Protein AF-A0A7V2IRN4-F1 (afdb_monomer_lite)

Secondary structure (DSSP, 8-state):
--HHHHTTTTTSTTHHHH-HHHHTTTTS-TTS-TT-EEES-EEESS-S----TTTGGGSEEES-EEES---EEETTTTEEEES-HHHHHHHSTTPPPP-GGG--

Foldseek 3Di:
DCVVCVVVLCLDPPNCVVPVPRSCCVVPPVVAPAPAEDALAEAEPDDPDDDPPPRVVRYHYYLYYYYPDFDAPDVPVPRRFGPDVVVSCVRRVPDDTDPPVPDD

Radius of gyration: 19.1 Å; chains: 1; bounding box: 39×28×48 Å

pLDDT: mean 89.85, std 5.04, range [72.75, 95.88]

Sequence (104 aa):
MYDKLKAVSHDRPLYSTRYPKLAAILDEAPAEPRGNAVRRNIAVRTPLLHTPDGQREQVDFADNWTTDTLDFVDEQHLNLRFKDPQQVRRHVPDFEPIPFDKIG

Structure (mmCIF, N/CA/C/O backbone):
data_AF-A0A7V2IRN4-F1
#
_entry.id   AF-A0A7V2IRN4-F1
#
loop_
_atom_site.group_PDB
_atom_site.id
_atom_site.type_symbol
_atom_site.label_atom_id
_atom_site.label_alt_id
_atom_site.label_comp_id
_atom_site.label_asym_id
_atom_site.label_entity_id
_atom_site.label_seq_id
_atom_site.pdbx_PDB_ins_code
_atom_site.Cartn_x
_atom_site.Cartn_y
_atom_site.Cartn_z
_atom_site.occupancy
_atom_site.B_iso_or_equiv
_atom_site.auth_seq_id
_atom_site.auth_comp_id
_atom_site.auth_asym_id
_atom_site.auth_atom_id
_atom_site.pdbx_PDB_model_num
ATOM 1 N N . MET A 1 1 ? 15.773 -15.212 -14.898 1.00 72.75 1 MET A N 1
ATOM 2 C CA . MET A 1 1 ? 14.594 -14.788 -14.098 1.00 72.75 1 MET A CA 1
ATOM 3 C C . MET A 1 1 ? 13.447 -14.297 -14.983 1.00 72.75 1 MET A C 1
ATOM 5 O O . MET A 1 1 ? 12.312 -14.652 -14.699 1.00 72.75 1 MET A O 1
ATOM 9 N N . TYR A 1 2 ? 13.707 -13.574 -16.082 1.00 85.31 2 TYR A N 1
ATOM 10 C CA . TYR A 1 2 ? 12.656 -12.943 -16.904 1.00 85.31 2 TYR A CA 1
ATOM 11 C C . TYR A 1 2 ? 12.397 -13.594 -18.276 1.00 85.31 2 TYR A C 1
ATOM 13 O O . TYR A 1 2 ? 11.706 -13.025 -19.113 1.00 85.31 2 TYR A O 1
ATOM 21 N N . ASP A 1 3 ? 12.909 -14.800 -18.538 1.00 86.00 3 ASP A N 1
ATOM 22 C CA . ASP A 1 3 ? 12.885 -15.392 -19.888 1.00 86.00 3 ASP A CA 1
ATOM 23 C C . ASP A 1 3 ? 11.479 -15.672 -20.434 1.00 86.00 3 ASP A C 1
ATOM 25 O O . ASP A 1 3 ? 11.267 -15.620 -21.643 1.00 86.00 3 ASP A O 1
ATOM 29 N N . LYS A 1 4 ? 10.487 -15.870 -19.556 1.00 89.88 4 LYS A N 1
ATOM 30 C CA . LYS A 1 4 ? 9.078 -16.004 -19.960 1.00 89.88 4 LYS A CA 1
ATOM 31 C C . LYS A 1 4 ? 8.526 -14.737 -20.629 1.00 89.88 4 LYS A C 1
ATOM 33 O O . LYS A 1 4 ? 7.647 -14.847 -21.475 1.00 89.88 4 LYS A O 1
ATOM 38 N N . LEU A 1 5 ? 9.055 -13.55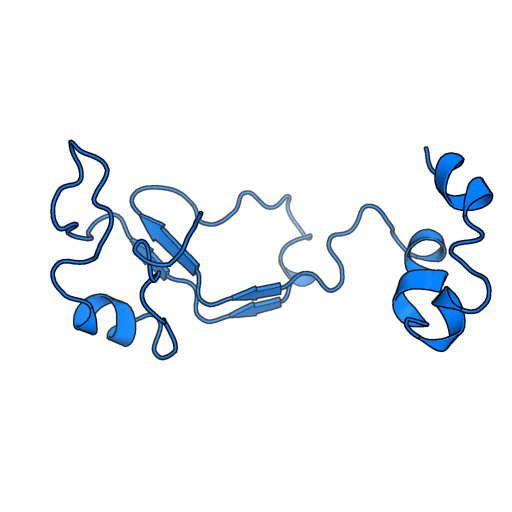4 -20.305 1.00 89.19 5 LEU A N 1
ATOM 39 C CA . LEU A 1 5 ? 8.605 -12.281 -20.885 1.00 89.19 5 LEU A CA 1
ATOM 40 C C . LEU A 1 5 ? 9.052 -12.103 -22.344 1.00 89.19 5 LEU A C 1
ATOM 42 O O . LEU A 1 5 ? 8.386 -11.418 -23.121 1.00 89.19 5 LEU A O 1
ATOM 46 N N . LYS A 1 6 ? 10.119 -12.799 -22.760 1.00 87.56 6 LYS A N 1
ATOM 47 C CA . LYS A 1 6 ? 10.547 -12.845 -24.167 1.00 87.56 6 LYS A CA 1
ATOM 48 C C . LYS A 1 6 ? 9.508 -13.540 -25.049 1.00 87.56 6 LYS A C 1
ATOM 50 O O . LYS A 1 6 ? 9.285 -13.107 -26.174 1.00 87.56 6 LYS A O 1
ATOM 55 N N . ALA A 1 7 ? 8.829 -14.568 -24.530 1.00 91.31 7 ALA A N 1
ATOM 56 C CA . ALA A 1 7 ? 7.813 -15.318 -25.275 1.00 91.31 7 ALA A CA 1
ATOM 57 C C . ALA A 1 7 ? 6.594 -14.463 -25.661 1.00 91.31 7 ALA A C 1
ATOM 59 O O . ALA A 1 7 ? 5.902 -14.785 -26.622 1.00 91.31 7 ALA A O 1
ATOM 60 N N . VAL A 1 8 ? 6.352 -13.365 -24.937 1.00 90.25 8 VAL A N 1
ATOM 61 C CA . VAL A 1 8 ? 5.242 -12.437 -25.193 1.00 90.25 8 VAL A CA 1
ATOM 62 C C . VAL A 1 8 ? 5.692 -11.114 -25.815 1.00 90.25 8 VAL A C 1
ATOM 64 O O . VAL A 1 8 ? 4.864 -10.232 -25.997 1.00 90.25 8 VAL A O 1
ATOM 67 N N . SER A 1 9 ? 6.978 -10.961 -26.167 1.00 91.69 9 SER A N 1
ATOM 68 C CA . SER A 1 9 ? 7.529 -9.720 -26.747 1.00 91.69 9 SER A CA 1
ATOM 69 C C . SER A 1 9 ? 7.131 -8.459 -25.958 1.00 91.69 9 SER A C 1
ATOM 71 O O . SER A 1 9 ? 6.646 -7.484 -26.532 1.00 91.69 9 SER A O 1
ATOM 73 N N . HIS A 1 10 ? 7.285 -8.510 -24.630 1.00 90.88 10 HIS A N 1
ATOM 74 C CA . HIS A 1 10 ? 6.809 -7.483 -23.688 1.00 90.88 10 HIS A CA 1
ATOM 75 C C . HIS A 1 10 ? 7.294 -6.042 -23.969 1.00 90.88 10 HIS A C 1
ATOM 77 O O . HIS A 1 10 ? 6.640 -5.086 -23.561 1.00 90.88 10 HIS A O 1
ATOM 83 N N . ASP A 1 11 ? 8.410 -5.890 -24.679 1.00 92.19 11 ASP A N 1
ATOM 84 C CA . ASP A 1 11 ? 9.087 -4.641 -25.040 1.00 92.19 11 ASP A CA 1
ATOM 85 C C . ASP A 1 11 ? 8.721 -4.129 -26.452 1.00 92.19 11 ASP A C 1
ATOM 87 O O . ASP A 1 11 ? 9.153 -3.054 -26.874 1.00 92.19 11 ASP A O 1
ATOM 91 N N . ARG A 1 12 ? 7.899 -4.871 -27.207 1.00 93.31 12 ARG A N 1
ATOM 92 C CA . ARG A 1 12 ? 7.486 -4.533 -28.580 1.00 93.31 12 ARG A CA 1
ATOM 93 C C . ARG A 1 12 ? 6.024 -4.066 -28.646 1.00 93.31 12 ARG A C 1
ATOM 95 O O . ARG A 1 12 ? 5.249 -4.296 -27.712 1.00 93.31 12 ARG A O 1
ATOM 102 N N . PRO A 1 13 ? 5.600 -3.413 -29.747 1.00 95.06 13 PRO A N 1
ATOM 103 C CA . PRO A 1 13 ? 4.187 -3.122 -29.978 1.00 95.06 13 PRO A CA 1
ATOM 104 C C . PRO A 1 13 ? 3.345 -4.408 -29.932 1.00 95.06 13 PRO A C 1
ATOM 106 O O . PRO A 1 13 ? 3.749 -5.431 -30.476 1.00 95.06 13 PRO A O 1
ATOM 109 N N . LEU A 1 14 ? 2.167 -4.425 -29.303 1.00 89.75 14 LEU A N 1
ATOM 110 C CA . LEU A 1 14 ? 1.350 -3.296 -28.822 1.00 89.75 14 LEU A CA 1
ATOM 111 C C . LEU A 1 14 ? 1.747 -2.728 -27.446 1.00 89.75 14 LEU A C 1
ATOM 113 O O . LEU A 1 14 ? 1.324 -1.621 -27.100 1.00 89.75 14 LEU A O 1
ATOM 117 N N . TYR A 1 15 ? 2.534 -3.463 -26.660 1.00 91.69 15 TYR A N 1
ATOM 118 C CA . TYR A 1 15 ? 2.831 -3.115 -25.269 1.00 91.69 15 TYR A CA 1
ATOM 119 C C . TYR A 1 15 ? 3.633 -1.824 -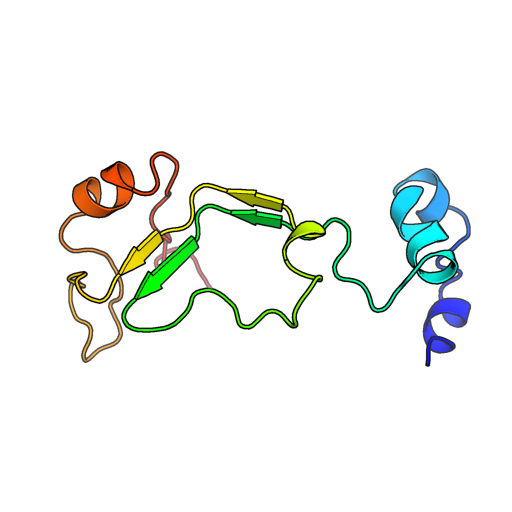25.155 1.00 91.69 15 TYR A C 1
ATOM 121 O O . TYR A 1 15 ? 3.219 -0.932 -24.422 1.00 91.69 15 TYR A O 1
ATOM 129 N N . SER A 1 16 ? 4.704 -1.665 -25.935 1.00 93.69 16 SER A N 1
ATOM 130 C CA . SER A 1 16 ? 5.518 -0.442 -25.898 1.00 93.69 16 SER A CA 1
ATOM 131 C C . SER A 1 16 ? 4.783 0.802 -26.397 1.00 93.69 16 SER A C 1
ATOM 133 O O . SER A 1 16 ? 5.094 1.911 -25.973 1.00 93.69 16 SER A O 1
ATOM 135 N N . THR A 1 17 ? 3.761 0.636 -27.241 1.00 94.25 17 THR A N 1
ATOM 136 C CA . THR A 1 17 ? 2.913 1.747 -27.692 1.00 94.25 17 THR A CA 1
ATOM 137 C C . THR A 1 17 ? 1.900 2.157 -26.624 1.00 94.25 17 THR A C 1
ATOM 139 O O . THR A 1 17 ? 1.719 3.345 -26.373 1.00 94.25 17 THR A O 1
ATOM 142 N N . ARG A 1 18 ? 1.226 1.191 -25.984 1.00 94.75 18 ARG A N 1
ATOM 143 C CA . ARG A 1 18 ? 0.163 1.471 -25.001 1.00 94.75 18 ARG A CA 1
ATOM 144 C C . ARG A 1 18 ? 0.700 1.739 -23.593 1.00 94.75 18 ARG A C 1
ATOM 146 O O . ARG A 1 18 ? 0.090 2.492 -22.840 1.00 94.75 18 ARG A O 1
ATOM 153 N N . TYR A 1 19 ? 1.833 1.134 -23.250 1.00 92.31 19 TYR A N 1
ATOM 154 C CA . TYR A 1 19 ? 2.460 1.163 -21.930 1.00 92.31 19 TYR A CA 1
ATOM 155 C C . TYR A 1 19 ? 3.984 1.356 -22.043 1.00 92.31 19 TYR A C 1
ATOM 157 O O . TYR A 1 19 ? 4.752 0.495 -21.609 1.00 92.31 19 TYR A O 1
ATOM 165 N N . PRO A 1 20 ? 4.458 2.491 -22.589 1.00 90.38 20 PRO A N 1
ATOM 166 C CA . PRO A 1 20 ? 5.883 2.712 -22.852 1.00 90.38 20 PRO A CA 1
ATOM 167 C C . PRO A 1 20 ? 6.763 2.573 -21.601 1.00 90.38 20 PRO A C 1
ATOM 169 O O . PRO A 1 20 ? 7.858 2.031 -21.684 1.00 90.38 20 PRO A O 1
ATOM 172 N N . LYS A 1 21 ? 6.262 2.981 -20.425 1.00 87.81 21 LYS A N 1
ATOM 173 C CA . LYS A 1 21 ? 6.980 2.815 -19.149 1.00 87.81 21 LYS A CA 1
ATOM 174 C C . LYS A 1 21 ? 7.132 1.348 -18.730 1.00 87.81 21 LYS A C 1
ATOM 176 O O . LYS A 1 21 ? 8.158 0.981 -18.180 1.00 87.81 21 LYS A O 1
ATOM 181 N N . LEU A 1 22 ? 6.127 0.506 -18.989 1.00 87.25 22 LEU A N 1
ATOM 182 C CA . LEU A 1 22 ? 6.189 -0.915 -18.623 1.00 87.25 22 LEU A CA 1
ATOM 183 C C . LEU A 1 22 ? 7.094 -1.711 -19.563 1.00 87.25 22 LEU A C 1
ATOM 185 O O . LEU A 1 22 ? 7.705 -2.678 -19.128 1.00 87.25 22 LEU A O 1
ATOM 189 N N . ALA A 1 23 ? 7.208 -1.302 -20.827 1.00 90.31 23 ALA A N 1
ATOM 190 C CA . ALA A 1 23 ? 8.112 -1.944 -21.779 1.00 90.31 23 ALA A CA 1
ATOM 191 C C . ALA A 1 23 ? 9.589 -1.838 -21.358 1.00 90.31 23 ALA A C 1
ATOM 193 O O . ALA A 1 23 ? 10.351 -2.756 -21.628 1.00 90.31 23 ALA A O 1
ATOM 194 N N . ALA A 1 24 ? 9.967 -0.758 -20.663 1.00 88.31 24 ALA A N 1
ATOM 195 C CA . ALA A 1 24 ? 11.331 -0.513 -20.186 1.00 88.31 24 ALA A CA 1
ATOM 196 C C . ALA A 1 24 ? 11.569 -0.938 -18.722 1.00 88.31 24 ALA A C 1
ATOM 198 O O . ALA A 1 24 ? 12.672 -0.785 -18.206 1.00 88.31 24 ALA A O 1
ATOM 199 N N . ILE A 1 25 ? 10.558 -1.480 -18.029 1.00 87.25 25 ILE A N 1
ATOM 200 C CA . ILE A 1 25 ? 10.619 -1.714 -16.573 1.00 87.25 25 ILE A CA 1
ATOM 201 C C . ILE A 1 25 ? 11.744 -2.676 -16.154 1.00 87.25 25 ILE A C 1
ATOM 203 O O . ILE A 1 25 ? 12.232 -2.608 -15.028 1.00 87.25 25 ILE A O 1
ATOM 207 N N . LEU A 1 26 ? 12.162 -3.575 -17.052 1.00 88.44 26 LEU A N 1
ATOM 208 C CA . LEU A 1 26 ? 13.239 -4.534 -16.793 1.00 88.44 26 LEU A CA 1
ATOM 209 C C . LEU A 1 26 ? 14.641 -3.974 -17.046 1.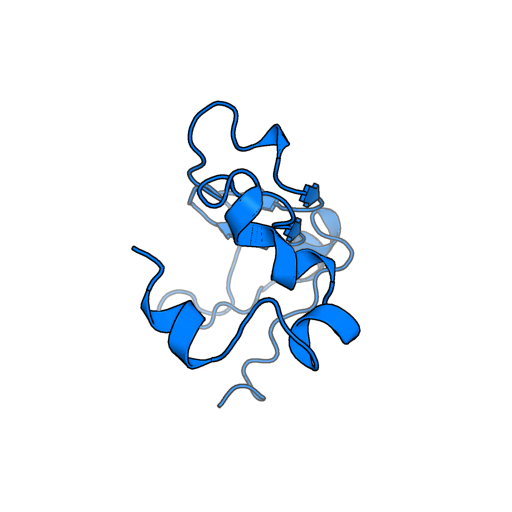00 88.44 26 LEU A C 1
ATOM 211 O O . LEU A 1 26 ? 15.598 -4.542 -16.522 1.00 88.44 26 LEU A O 1
ATOM 215 N N . ASP A 1 27 ? 14.754 -2.900 -17.828 1.00 86.69 27 ASP A N 1
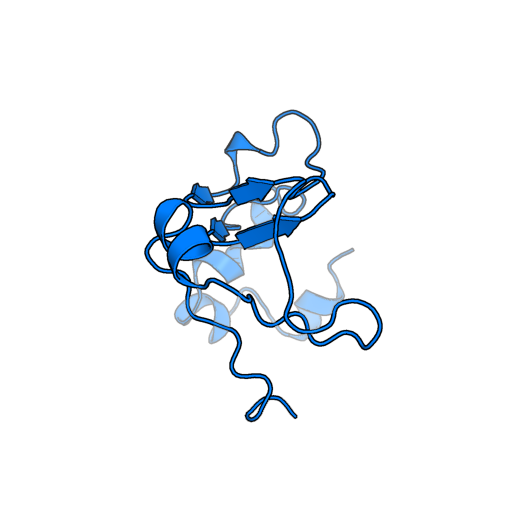ATOM 216 C CA . ASP A 1 27 ? 16.032 -2.267 -18.173 1.00 86.69 27 ASP A CA 1
ATOM 217 C C . ASP A 1 27 ? 16.516 -1.308 -17.071 1.00 86.69 27 ASP A C 1
ATOM 219 O O . ASP A 1 27 ? 17.678 -0.906 -17.050 1.00 86.69 27 ASP A O 1
ATOM 223 N N . GLU A 1 28 ? 15.623 -0.938 -16.149 1.00 81.19 28 GLU A N 1
ATOM 224 C CA . GLU A 1 28 ? 15.920 -0.094 -14.995 1.00 81.19 28 GLU A CA 1
ATOM 225 C C . GLU A 1 28 ? 16.382 -0.934 -13.781 1.00 81.19 28 GLU A C 1
ATOM 227 O O . GLU A 1 28 ? 17.240 -1.809 -13.885 1.00 81.19 28 GLU A O 1
ATOM 232 N N . ALA A 1 29 ? 15.821 -0.668 -12.598 1.00 84.38 29 ALA A N 1
ATOM 233 C CA . ALA A 1 29 ? 16.025 -1.442 -11.384 1.00 84.38 29 ALA A CA 1
ATOM 234 C C . ALA A 1 29 ? 14.763 -2.281 -11.095 1.00 84.38 29 ALA A C 1
ATOM 236 O O . ALA A 1 29 ? 13.954 -1.898 -10.253 1.00 84.38 29 ALA A O 1
ATOM 237 N N . PRO A 1 30 ? 14.554 -3.430 -11.769 1.00 85.50 30 PRO A N 1
ATOM 238 C CA . PRO A 1 30 ? 13.292 -4.182 -11.704 1.00 85.50 30 PRO A CA 1
ATOM 239 C C . PRO A 1 30 ? 12.951 -4.752 -10.321 1.00 85.50 30 PRO A C 1
ATOM 241 O O . PRO A 1 30 ? 11.821 -5.172 -10.089 1.00 85.50 30 PRO A O 1
ATOM 244 N N . ALA A 1 31 ? 13.925 -4.815 -9.411 1.00 84.31 31 ALA A N 1
ATOM 245 C CA . ALA A 1 31 ? 13.718 -5.251 -8.032 1.00 84.31 31 ALA A CA 1
ATOM 246 C C . ALA A 1 31 ? 13.268 -4.112 -7.099 1.00 84.31 31 ALA A C 1
ATOM 248 O O . ALA A 1 31 ? 12.878 -4.370 -5.962 1.00 84.31 31 ALA A O 1
ATOM 249 N N . GLU A 1 32 ? 13.347 -2.861 -7.552 1.00 87.31 32 GLU A N 1
ATOM 250 C CA . GLU A 1 32 ? 12.943 -1.694 -6.780 1.00 87.31 32 GLU A CA 1
ATOM 251 C C . GLU A 1 32 ? 11.436 -1.429 -6.944 1.00 87.31 32 GLU A C 1
ATOM 253 O O . GLU A 1 32 ? 10.901 -1.575 -8.044 1.00 87.31 32 GLU A O 1
ATOM 258 N N . PRO A 1 33 ? 10.716 -1.001 -5.890 1.00 87.00 33 PRO A N 1
ATOM 259 C CA . PRO A 1 33 ? 9.262 -0.817 -5.926 1.00 87.00 33 PRO A CA 1
ATOM 260 C C . PRO A 1 33 ? 8.836 0.499 -6.605 1.00 87.00 33 PRO A C 1
ATOM 262 O O . PRO A 1 33 ? 7.886 1.158 -6.175 1.00 87.00 33 PRO A O 1
ATOM 265 N N . ARG A 1 34 ? 9.545 0.912 -7.658 1.00 85.06 34 ARG A N 1
ATOM 266 C CA . ARG A 1 34 ? 9.316 2.185 -8.344 1.00 85.06 34 ARG A CA 1
ATOM 267 C C . ARG A 1 34 ? 7.935 2.224 -8.983 1.00 85.06 34 ARG A C 1
ATOM 269 O O . ARG A 1 34 ? 7.513 1.292 -9.660 1.00 85.06 34 ARG A O 1
ATOM 276 N N . GLY A 1 35 ? 7.244 3.345 -8.798 1.00 84.94 35 GLY A N 1
ATOM 277 C CA . GLY A 1 35 ? 5.909 3.556 -9.358 1.00 84.94 35 GLY A CA 1
ATOM 278 C C . GLY A 1 35 ? 4.786 2.845 -8.599 1.00 84.94 35 GLY A C 1
ATOM 279 O O . GLY A 1 35 ? 3.625 3.001 -8.976 1.00 84.94 35 GLY A O 1
ATOM 280 N N . ASN A 1 36 ? 5.096 2.120 -7.519 1.00 90.44 36 ASN A N 1
ATOM 281 C CA . ASN A 1 36 ? 4.072 1.629 -6.609 1.00 90.44 36 ASN A CA 1
ATOM 282 C C . ASN A 1 36 ? 3.453 2.798 -5.840 1.00 90.44 36 ASN A C 1
ATOM 284 O O . ASN A 1 36 ? 4.142 3.738 -5.441 1.00 90.44 36 ASN A O 1
ATOM 288 N N . ALA A 1 37 ? 2.151 2.698 -5.584 1.00 92.94 37 ALA A N 1
ATOM 289 C CA . ALA A 1 37 ? 1.427 3.621 -4.729 1.00 92.94 37 ALA A CA 1
ATOM 290 C C . ALA A 1 37 ? 0.698 2.841 -3.641 1.00 92.94 37 ALA A C 1
ATOM 292 O O . ALA A 1 37 ? -0.008 1.871 -3.916 1.00 92.94 37 ALA A O 1
ATOM 293 N N . VAL A 1 38 ? 0.850 3.287 -2.401 1.00 93.50 38 VAL A N 1
ATOM 294 C CA . VAL A 1 38 ? 0.142 2.747 -1.244 1.00 93.50 38 VAL A CA 1
ATOM 295 C C . VAL A 1 38 ? -0.602 3.916 -0.635 1.00 93.50 38 VAL A C 1
ATOM 297 O O . VAL A 1 38 ? -0.025 4.743 0.072 1.00 93.50 38 VAL A O 1
ATOM 300 N N . ARG A 1 39 ? -1.879 4.036 -0.993 1.00 93.50 39 ARG A N 1
ATOM 301 C CA . ARG A 1 39 ? -2.696 5.198 -0.654 1.00 93.50 39 ARG A CA 1
ATOM 302 C C . ARG A 1 39 ? -4.046 4.801 -0.085 1.00 93.50 39 ARG A C 1
ATOM 304 O O . ARG A 1 39 ? -4.633 3.837 -0.569 1.00 93.50 39 ARG A O 1
ATOM 311 N N . ARG A 1 40 ? -4.553 5.578 0.878 1.00 94.56 40 ARG A N 1
ATOM 312 C CA . ARG A 1 40 ? -5.902 5.409 1.458 1.00 94.56 40 ARG A CA 1
ATOM 313 C C . ARG A 1 40 ? -6.156 4.034 2.085 1.00 94.56 40 ARG A C 1
ATOM 315 O O . ARG A 1 40 ? -7.279 3.540 2.079 1.00 94.56 40 ARG A O 1
ATOM 322 N N . ASN A 1 41 ? -5.113 3.413 2.632 1.00 93.75 41 ASN A N 1
ATOM 323 C CA . ASN A 1 41 ? -5.222 2.148 3.353 1.00 93.75 41 ASN A CA 1
ATOM 324 C C . ASN A 1 41 ? -5.456 2.383 4.845 1.00 93.75 41 ASN A C 1
ATOM 326 O O . ASN A 1 41 ? -5.007 3.383 5.408 1.00 93.75 41 ASN A O 1
ATOM 330 N N . ILE A 1 42 ? -6.100 1.414 5.492 1.00 94.50 42 ILE A N 1
ATOM 331 C CA . ILE A 1 42 ? -6.296 1.385 6.941 1.00 94.50 42 ILE A CA 1
ATOM 332 C C . ILE A 1 42 ? -5.694 0.082 7.459 1.00 94.50 42 ILE A C 1
ATOM 334 O O . ILE A 1 42 ? -6.113 -0.998 7.046 1.00 94.50 42 ILE A O 1
ATOM 338 N N . ALA A 1 43 ? -4.715 0.184 8.352 1.00 95.06 43 ALA A N 1
ATOM 339 C CA . ALA A 1 43 ? -4.100 -0.949 9.029 1.00 95.06 43 ALA A CA 1
ATOM 340 C C . ALA A 1 43 ? -4.523 -0.942 10.501 1.00 95.06 43 ALA A C 1
ATOM 342 O O . ALA A 1 43 ? -4.291 0.039 11.208 1.00 95.06 43 ALA A O 1
ATOM 343 N N . VAL A 1 44 ? -5.172 -2.018 10.951 1.00 95.00 44 VAL A N 1
ATOM 344 C CA . VAL A 1 44 ? -5.692 -2.129 12.319 1.00 95.00 44 VAL A CA 1
ATOM 345 C C . VAL A 1 44 ? -4.902 -3.182 13.083 1.00 95.00 44 VAL A C 1
ATOM 347 O O . VAL A 1 44 ? -4.855 -4.330 12.645 1.00 95.00 44 VAL A O 1
ATOM 350 N N . ARG A 1 45 ? -4.293 -2.801 14.213 1.00 95.06 45 ARG A N 1
ATOM 351 C CA . ARG A 1 45 ? -3.478 -3.682 15.075 1.00 95.06 45 ARG A CA 1
ATOM 352 C C . ARG A 1 45 ? -2.333 -4.385 14.333 1.00 95.06 45 ARG A C 1
ATOM 354 O O . ARG A 1 45 ? -1.955 -5.509 14.655 1.00 95.06 45 ARG A O 1
ATOM 361 N N . THR A 1 46 ? -1.804 -3.738 13.298 1.00 94.19 46 THR A N 1
ATOM 362 C CA . THR A 1 46 ? -0.735 -4.269 12.447 1.00 94.19 46 THR A CA 1
ATOM 363 C C . THR A 1 46 ? -0.007 -3.123 11.746 1.00 94.19 46 THR A C 1
ATOM 365 O O . THR A 1 46 ? -0.639 -2.104 11.448 1.00 94.19 46 THR A O 1
ATOM 368 N N . PRO A 1 47 ? 1.301 -3.238 11.457 1.00 91.88 47 PRO A N 1
ATOM 369 C CA . PRO A 1 47 ? 1.968 -2.286 10.578 1.00 91.88 47 PRO A CA 1
ATOM 370 C C . PRO A 1 47 ? 1.348 -2.301 9.175 1.00 91.88 47 PRO A C 1
ATOM 372 O O . PRO A 1 47 ? 1.000 -3.350 8.640 1.00 91.88 47 PRO A O 1
ATOM 375 N N . LEU A 1 48 ? 1.263 -1.125 8.548 1.00 91.12 48 LEU A N 1
ATOM 376 C CA . LEU A 1 48 ? 0.721 -0.988 7.194 1.00 91.12 48 LEU A CA 1
ATOM 377 C C . LEU A 1 48 ? 1.529 -1.758 6.141 1.00 91.12 48 LEU A C 1
ATOM 379 O O . LEU A 1 48 ? 0.957 -2.416 5.278 1.00 91.12 48 LEU A O 1
ATOM 383 N N . LEU A 1 49 ? 2.854 -1.620 6.168 1.00 88.56 49 LEU A N 1
ATOM 384 C CA . LEU A 1 49 ? 3.744 -2.301 5.235 1.00 88.56 49 LEU A CA 1
ATOM 385 C C . LEU A 1 49 ? 5.119 -2.492 5.871 1.00 88.56 49 LEU A C 1
ATOM 387 O O . LEU A 1 49 ? 5.695 -1.545 6.407 1.00 88.56 49 LEU A O 1
ATOM 391 N N . HIS A 1 50 ? 5.680 -3.690 5.732 1.00 83.56 50 HIS A N 1
ATOM 392 C CA . HIS A 1 50 ? 7.102 -3.921 5.961 1.00 83.56 50 HIS A CA 1
ATOM 393 C C . HIS A 1 50 ? 7.867 -3.568 4.688 1.00 83.56 50 HIS A C 1
ATOM 395 O O . HIS A 1 50 ? 7.756 -4.265 3.683 1.00 83.56 50 HIS A O 1
ATOM 401 N N . THR A 1 51 ? 8.622 -2.471 4.722 1.00 76.12 51 THR A N 1
ATOM 402 C CA . THR A 1 51 ? 9.447 -2.032 3.588 1.00 76.12 51 THR A CA 1
ATOM 403 C C . THR A 1 51 ? 10.909 -2.053 4.032 1.00 76.12 51 THR A C 1
ATOM 405 O O . THR A 1 51 ? 11.187 -1.470 5.079 1.00 76.12 51 THR A O 1
ATOM 408 N N . PRO A 1 52 ? 11.831 -2.709 3.302 1.00 77.69 52 PRO A N 1
ATOM 409 C CA . PRO A 1 52 ? 13.262 -2.610 3.584 1.00 77.69 52 PRO A CA 1
ATOM 410 C C . PRO A 1 52 ? 13.746 -1.153 3.569 1.00 77.69 52 PRO A C 1
ATOM 412 O O . PRO A 1 52 ? 13.187 -0.316 2.849 1.00 77.69 52 PRO A O 1
ATOM 415 N N . ASP A 1 53 ? 14.796 -0.860 4.338 1.00 74.12 53 ASP A N 1
ATOM 416 C CA . ASP A 1 53 ? 15.366 0.487 4.441 1.00 74.12 53 ASP A CA 1
ATOM 417 C C . ASP A 1 53 ? 15.703 1.065 3.053 1.00 74.12 53 ASP A C 1
ATOM 419 O O . ASP A 1 53 ? 16.214 0.374 2.171 1.00 74.12 53 ASP A O 1
ATOM 423 N N . GLY A 1 54 ? 15.370 2.342 2.836 1.00 76.88 54 GLY A N 1
ATOM 424 C CA . GLY A 1 54 ? 15.632 3.066 1.582 1.00 76.88 54 GLY A CA 1
ATOM 425 C C . GLY A 1 54 ? 14.645 2.809 0.431 1.00 76.88 54 GLY A C 1
ATOM 426 O O . GLY A 1 54 ? 14.642 3.551 -0.549 1.00 76.88 54 GLY A O 1
ATOM 427 N N . GLN A 1 55 ? 13.757 1.815 0.531 1.00 82.25 55 GLN A N 1
ATOM 428 C CA . GLN A 1 55 ? 12.741 1.566 -0.506 1.00 82.25 55 GLN A CA 1
ATOM 429 C C . GLN A 1 55 ? 11.465 2.393 -0.314 1.00 82.25 55 GLN A C 1
ATOM 431 O O . GLN A 1 55 ? 10.727 2.634 -1.267 1.00 82.25 55 GLN A O 1
ATOM 436 N N . ARG A 1 56 ? 11.211 2.863 0.912 1.00 82.94 56 ARG A N 1
ATOM 437 C CA . ARG A 1 56 ? 10.030 3.666 1.252 1.00 82.94 56 ARG A CA 1
ATOM 438 C C . ARG A 1 56 ? 9.922 4.949 0.425 1.00 82.94 56 ARG A C 1
ATOM 440 O O . ARG A 1 56 ? 8.821 5.318 0.040 1.00 82.94 56 ARG A O 1
ATOM 447 N N . GLU A 1 57 ? 11.049 5.598 0.148 1.00 85.06 57 GLU A N 1
ATOM 448 C CA . GLU A 1 57 ? 11.121 6.860 -0.605 1.00 85.06 57 GLU A CA 1
ATOM 449 C C . GLU A 1 57 ? 10.756 6.699 -2.087 1.00 85.06 57 GLU A C 1
ATOM 451 O O . GLU A 1 57 ? 10.436 7.670 -2.765 1.00 85.06 57 GLU A O 1
ATOM 456 N N . GLN A 1 58 ? 10.774 5.464 -2.589 1.00 86.69 58 GLN A N 1
ATOM 457 C CA . GLN A 1 58 ? 10.497 5.139 -3.989 1.00 86.69 58 GLN A CA 1
ATOM 458 C C . GLN A 1 58 ? 9.021 4.812 -4.239 1.00 86.69 58 GLN A C 1
ATOM 460 O O . GLN A 1 58 ? 8.608 4.617 -5.385 1.00 86.69 58 GLN A O 1
ATOM 465 N N . VAL A 1 59 ? 8.238 4.731 -3.162 1.00 90.12 59 VAL A N 1
ATOM 466 C CA . VAL A 1 59 ? 6.823 4.386 -3.184 1.00 90.12 59 VAL A CA 1
ATOM 467 C C . VAL A 1 59 ? 6.011 5.612 -2.813 1.00 90.12 59 VAL A C 1
ATOM 469 O O . VAL A 1 59 ? 6.288 6.326 -1.851 1.00 90.12 59 VAL A O 1
ATOM 472 N N . ASP A 1 60 ? 4.952 5.822 -3.569 1.00 93.06 60 ASP A N 1
ATOM 473 C CA . ASP A 1 60 ? 4.025 6.912 -3.363 1.00 93.06 60 ASP A CA 1
ATOM 474 C C . ASP A 1 60 ? 3.068 6.593 -2.203 1.00 93.06 60 ASP A C 1
ATOM 476 O O . ASP A 1 60 ? 2.077 5.871 -2.353 1.00 93.06 60 ASP A O 1
ATOM 480 N N . PHE A 1 61 ? 3.403 7.106 -1.019 1.00 91.75 61 PHE A N 1
ATOM 481 C CA . PHE A 1 61 ? 2.652 6.896 0.213 1.00 91.75 61 PHE A CA 1
ATOM 482 C C . PHE A 1 61 ? 1.857 8.134 0.618 1.00 91.75 61 PHE A C 1
ATOM 484 O O . PHE A 1 61 ? 2.436 9.134 1.035 1.00 91.75 61 PHE A O 1
ATOM 491 N N . ALA A 1 62 ? 0.528 8.033 0.585 1.00 93.25 62 ALA A N 1
ATOM 492 C CA . ALA A 1 62 ? -0.364 9.129 0.969 1.00 93.25 62 ALA A CA 1
ATOM 493 C C . ALA A 1 62 ? -1.636 8.631 1.671 1.00 93.25 62 ALA A C 1
ATOM 495 O O . ALA A 1 62 ? -2.154 7.566 1.347 1.00 93.25 62 ALA A O 1
ATOM 496 N N . ASP A 1 63 ? -2.147 9.407 2.625 1.00 94.44 63 ASP A N 1
ATOM 497 C CA . ASP A 1 63 ? -3.471 9.211 3.237 1.00 94.44 63 ASP A CA 1
ATOM 498 C C . ASP A 1 63 ? -3.722 7.816 3.832 1.00 94.44 63 ASP A C 1
ATOM 500 O O . ASP A 1 63 ? -4.838 7.316 3.799 1.00 94.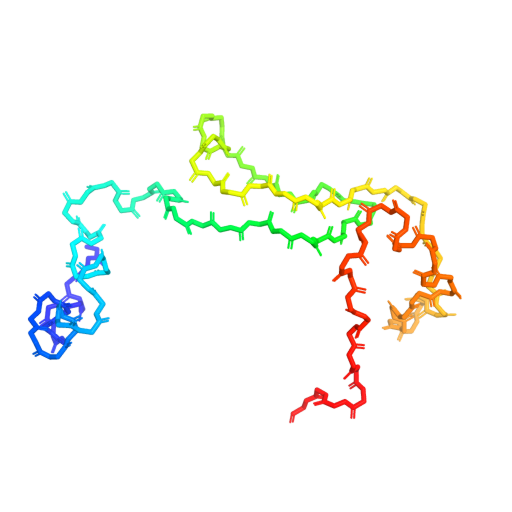44 63 ASP A O 1
ATOM 504 N N . ASN A 1 64 ? -2.695 7.138 4.349 1.00 94.38 64 ASN A N 1
ATOM 505 C CA . ASN A 1 64 ? -2.888 5.860 5.036 1.00 94.38 64 ASN A CA 1
ATOM 506 C C . ASN A 1 64 ? -2.992 6.076 6.543 1.00 94.38 64 ASN A C 1
ATOM 508 O O . ASN A 1 64 ? -2.288 6.916 7.102 1.00 94.38 64 ASN A O 1
ATOM 512 N N . TRP A 1 65 ? -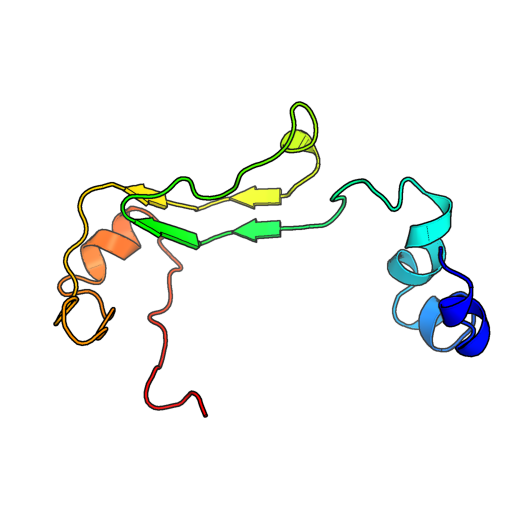3.796 5.254 7.208 1.00 95.50 65 TRP A N 1
ATOM 513 C CA . TRP A 1 65 ? -3.981 5.307 8.650 1.00 95.50 65 TRP A CA 1
ATOM 514 C C . TRP A 1 65 ? -3.626 3.965 9.292 1.00 95.50 65 TRP A C 1
ATOM 516 O O . TRP A 1 65 ? -4.098 2.917 8.867 1.00 95.50 65 TRP A O 1
ATOM 526 N N . THR A 1 66 ? -2.766 3.984 10.308 1.00 95.88 66 THR A N 1
ATOM 527 C CA . THR A 1 66 ? -2.488 2.822 11.164 1.00 95.88 66 THR A CA 1
ATOM 528 C C . THR A 1 66 ? -3.015 3.118 12.560 1.00 95.88 66 THR A C 1
ATOM 530 O O . THR A 1 66 ? -2.754 4.196 13.092 1.00 95.88 66 THR A O 1
ATOM 533 N N . THR A 1 67 ? -3.783 2.194 13.132 1.00 95.06 67 THR A N 1
ATOM 534 C CA . THR A 1 67 ? -4.418 2.363 14.444 1.00 95.06 67 THR A CA 1
ATOM 535 C C . THR A 1 67 ? -4.546 1.031 15.171 1.00 95.06 67 THR A C 1
ATOM 537 O O . THR A 1 67 ? -4.748 -0.004 14.546 1.00 95.06 67 THR A O 1
ATOM 540 N N . ASP A 1 68 ? -4.498 1.046 16.498 1.00 95.06 68 ASP A N 1
ATOM 541 C CA . ASP A 1 68 ? -4.841 -0.124 17.316 1.00 95.06 68 ASP A CA 1
ATOM 542 C C . ASP A 1 68 ? -6.327 -0.141 17.708 1.00 95.06 68 ASP A C 1
ATOM 544 O O . ASP A 1 68 ? -6.863 -1.167 18.137 1.00 95.06 68 ASP A O 1
ATOM 548 N N . THR A 1 69 ? -7.012 0.992 17.525 1.00 90.56 69 THR A N 1
ATOM 549 C CA . THR A 1 69 ? -8.370 1.245 18.006 1.00 90.56 69 THR A CA 1
ATOM 550 C C . THR A 1 69 ? -9.305 1.559 16.840 1.00 90.56 69 THR A C 1
ATOM 552 O O . THR A 1 69 ? -9.398 2.688 16.351 1.00 90.56 69 THR A O 1
ATOM 555 N N . LEU A 1 70 ? -10.008 0.530 16.369 1.00 93.19 70 LEU A N 1
ATOM 556 C CA . LEU A 1 70 ? -11.102 0.668 15.414 1.00 93.19 70 LEU A CA 1
ATOM 557 C C . LEU A 1 70 ? -12.159 -0.398 15.689 1.00 93.19 70 LEU A C 1
ATOM 559 O O . LEU A 1 70 ? -11.820 -1.570 15.866 1.00 93.19 70 LEU A O 1
ATOM 563 N N . ASP A 1 71 ? -13.423 0.021 15.706 1.00 93.31 71 ASP A N 1
ATOM 564 C CA . ASP A 1 71 ? -14.549 -0.860 15.987 1.00 93.31 71 ASP A CA 1
ATOM 565 C C . ASP A 1 71 ? -15.229 -1.344 14.703 1.00 93.31 71 ASP A C 1
ATOM 567 O O . ASP A 1 71 ? -15.733 -0.560 13.887 1.00 93.31 71 ASP A O 1
ATOM 571 N N . PHE A 1 72 ? -15.312 -2.665 14.572 1.00 94.06 72 PHE A N 1
ATOM 572 C CA . PHE A 1 72 ? -16.051 -3.341 13.511 1.00 94.06 72 PHE A CA 1
ATOM 573 C C . PHE A 1 72 ? -17.453 -3.739 13.971 1.00 94.06 72 PHE A C 1
ATOM 575 O O . PHE A 1 72 ? -17.711 -3.871 15.171 1.00 94.06 72 PHE A O 1
ATOM 582 N N . VAL A 1 73 ? -18.370 -3.920 13.016 1.00 94.56 73 VAL A N 1
ATOM 583 C CA . VAL A 1 73 ? -19.747 -4.365 13.280 1.00 94.56 73 VAL A CA 1
ATOM 584 C C . VAL A 1 73 ? -19.738 -5.704 14.016 1.00 94.56 73 VAL A C 1
ATOM 586 O O . VAL A 1 73 ? -20.369 -5.801 15.066 1.00 94.56 73 VAL A O 1
ATOM 589 N N . ASP A 1 74 ? -18.987 -6.685 13.508 1.00 95.38 74 ASP A N 1
ATOM 590 C CA . ASP A 1 74 ? -18.781 -7.979 14.164 1.00 95.38 74 ASP A CA 1
ATOM 591 C C . ASP A 1 74 ? -17.449 -8.599 13.717 1.00 95.38 74 ASP A C 1
ATOM 593 O O . ASP A 1 74 ? -17.363 -9.293 12.706 1.00 95.38 74 ASP A O 1
ATOM 597 N N . GLU A 1 75 ? -16.386 -8.323 14.469 1.00 93.06 75 GLU A N 1
ATOM 598 C CA . GLU A 1 75 ? -15.048 -8.836 14.166 1.00 93.06 75 GLU A CA 1
ATOM 599 C C . GLU A 1 75 ? -14.946 -10.361 14.324 1.00 93.06 75 GLU A C 1
ATOM 601 O O . GLU A 1 75 ? -14.232 -11.003 13.556 1.00 93.06 75 GLU A O 1
ATOM 606 N N . GLN A 1 76 ? -15.685 -10.954 15.271 1.00 95.12 76 GLN A N 1
ATOM 607 C CA . GLN A 1 76 ? -15.613 -12.392 15.560 1.00 95.12 76 GLN A CA 1
ATOM 608 C C . GLN A 1 76 ? -16.095 -13.235 14.377 1.00 95.12 76 GLN A C 1
ATOM 610 O O . GLN A 1 76 ? -15.552 -14.310 14.124 1.00 95.12 76 GLN A O 1
ATOM 615 N N . HIS A 1 77 ? -17.068 -12.721 13.624 1.00 95.38 77 HIS A N 1
ATOM 616 C CA . HIS A 1 77 ? -17.590 -13.351 12.412 1.00 95.38 77 HIS A CA 1
ATOM 617 C C . HIS A 1 77 ? -17.103 -12.670 11.120 1.00 95.38 77 HIS A C 1
ATOM 619 O O . HIS A 1 77 ? -17.710 -12.848 10.066 1.00 95.38 77 HIS A O 1
ATOM 625 N N . LEU A 1 78 ? -16.007 -11.899 11.181 1.00 89.69 78 LEU A N 1
ATOM 626 C CA . LEU A 1 78 ? -15.374 -11.217 10.038 1.00 89.69 78 LEU A CA 1
ATOM 627 C C . LEU A 1 78 ? -16.265 -10.197 9.305 1.00 89.69 78 LEU A C 1
ATOM 629 O O . LEU A 1 78 ? -15.995 -9.829 8.159 1.00 89.69 78 LEU A O 1
ATOM 633 N N . ASN A 1 79 ? -17.286 -9.656 9.966 1.00 92.19 79 ASN A N 1
ATOM 634 C CA . ASN A 1 79 ? -17.977 -8.462 9.496 1.00 92.19 79 ASN A CA 1
ATOM 635 C C . ASN A 1 79 ? -17.139 -7.221 9.829 1.00 92.19 79 ASN A C 1
ATOM 637 O O . ASN A 1 79 ? -17.390 -6.490 10.792 1.00 92.19 79 ASN A O 1
ATOM 641 N N . LEU A 1 80 ? -16.137 -6.986 8.985 1.00 91.25 80 LEU A N 1
ATOM 642 C CA . LEU A 1 80 ? -15.166 -5.898 9.108 1.00 91.25 80 LEU A CA 1
ATOM 643 C C . LEU A 1 80 ? -15.692 -4.552 8.584 1.00 91.25 80 LEU A C 1
ATOM 645 O O . LEU A 1 80 ? -14.919 -3.649 8.261 1.00 91.25 80 LEU A O 1
ATOM 649 N N . ARG A 1 81 ? -17.016 -4.381 8.492 1.00 91.38 81 ARG A N 1
ATOM 650 C CA . ARG A 1 81 ? -17.608 -3.059 8.265 1.00 91.38 81 ARG A CA 1
ATOM 651 C C . ARG A 1 81 ? -17.377 -2.196 9.503 1.00 91.38 81 ARG A C 1
ATOM 653 O O . ARG A 1 81 ? -17.488 -2.682 10.625 1.00 91.38 81 ARG A O 1
ATOM 660 N N . PHE A 1 82 ? -17.088 -0.914 9.315 1.00 91.81 82 PHE A N 1
ATOM 661 C CA . PHE A 1 82 ? -16.874 0.009 10.433 1.00 91.81 82 PHE A CA 1
ATOM 662 C C . PHE A 1 82 ? -18.188 0.355 11.134 1.00 91.81 82 PHE A C 1
ATOM 664 O O . PHE A 1 82 ? -19.185 0.628 10.460 1.00 91.81 82 PHE A O 1
ATOM 671 N N . LYS A 1 83 ? -18.175 0.412 12.472 1.00 93.06 83 LYS A N 1
ATOM 672 C CA . LYS A 1 83 ? -19.311 0.943 13.247 1.00 93.06 83 LYS A CA 1
ATOM 673 C C . LYS A 1 83 ? -19.489 2.448 13.050 1.00 93.06 83 LYS A C 1
ATOM 675 O O . LYS A 1 83 ? -20.619 2.899 12.889 1.00 93.06 83 LYS A O 1
ATOM 680 N N . ASP A 1 84 ? -18.389 3.205 13.012 1.00 91.69 84 ASP A N 1
ATOM 681 C CA . ASP A 1 84 ? -18.382 4.640 12.700 1.00 91.69 84 ASP A CA 1
ATOM 682 C C . ASP A 1 84 ? -17.514 4.939 11.459 1.00 91.69 84 ASP A C 1
ATOM 684 O O . ASP A 1 84 ? -16.306 5.169 11.568 1.00 91.69 84 ASP A O 1
ATOM 688 N N . PRO A 1 85 ? -18.108 4.991 10.252 1.00 90.12 85 PRO A N 1
ATOM 689 C CA . PRO A 1 85 ? -17.396 5.412 9.048 1.00 90.12 85 PRO A CA 1
ATOM 690 C C . PRO A 1 85 ? -16.866 6.855 9.104 1.00 90.12 85 PRO A C 1
ATOM 692 O O . PRO A 1 85 ? -15.952 7.191 8.349 1.00 90.12 85 PRO A O 1
ATOM 695 N N . GLN A 1 86 ? -17.410 7.730 9.963 1.00 91.38 86 GLN A N 1
ATOM 696 C CA . GLN A 1 86 ? -16.898 9.096 10.097 1.00 91.38 86 GLN A CA 1
ATOM 697 C C . GLN A 1 86 ? -15.542 9.121 10.797 1.00 91.38 86 GLN A C 1
ATOM 699 O O . GLN A 1 86 ? -14.693 9.917 10.406 1.00 91.38 86 GLN A O 1
ATOM 704 N N . GLN A 1 87 ? -15.306 8.247 11.784 1.00 92.19 87 GLN A N 1
ATOM 705 C CA . GLN A 1 87 ? -13.987 8.091 12.405 1.00 92.19 87 GLN A CA 1
ATOM 706 C C . GLN A 1 87 ? -12.921 7.808 11.347 1.00 92.19 87 GLN A C 1
ATOM 708 O O . GLN A 1 87 ? -11.898 8.486 11.311 1.00 92.19 87 GLN A O 1
ATOM 713 N N . VAL A 1 88 ? -13.203 6.874 10.438 1.00 93.50 88 VAL A N 1
ATOM 714 C CA . VAL A 1 88 ? -12.305 6.541 9.330 1.00 93.50 88 VAL A CA 1
ATOM 715 C C . VAL A 1 88 ? -12.070 7.747 8.423 1.00 93.50 88 VAL A C 1
ATOM 717 O O . VAL A 1 88 ? -10.923 8.092 8.151 1.00 93.50 88 VAL A O 1
ATOM 720 N N . ARG A 1 89 ? -13.136 8.444 8.013 1.00 94.06 89 ARG A N 1
ATOM 721 C CA . ARG A 1 89 ? -13.034 9.610 7.117 1.00 94.06 89 ARG A CA 1
ATOM 722 C C . ARG A 1 89 ? -12.317 10.817 7.726 1.00 94.06 89 ARG A C 1
ATOM 724 O O . ARG A 1 89 ? -11.840 11.665 6.986 1.00 94.06 89 ARG A O 1
ATOM 731 N N . ARG A 1 90 ? -12.189 10.911 9.054 1.00 94.31 90 ARG A N 1
ATOM 732 C CA . ARG A 1 90 ? -11.347 11.944 9.692 1.00 94.31 90 ARG A CA 1
ATOM 733 C C . ARG A 1 90 ? -9.855 11.722 9.423 1.00 94.31 90 ARG A C 1
ATOM 735 O O . ARG A 1 90 ? -9.109 12.693 9.381 1.00 94.31 90 ARG A O 1
ATOM 742 N N . HIS A 1 91 ? -9.433 10.469 9.248 1.00 94.19 91 HIS A N 1
ATOM 743 C CA . HIS A 1 91 ? -8.035 10.103 9.000 1.00 94.19 91 HIS A CA 1
ATOM 744 C C . HIS A 1 91 ? -7.743 9.819 7.525 1.00 94.19 91 HIS A C 1
ATOM 746 O O . HIS A 1 91 ? -6.653 10.115 7.048 1.00 94.19 91 HIS A O 1
ATOM 752 N N . VAL A 1 92 ? -8.720 9.267 6.806 1.00 95.69 92 VAL A N 1
ATOM 753 C CA . VAL A 1 92 ? -8.642 8.958 5.376 1.00 95.69 92 VAL A CA 1
ATOM 754 C C . VAL A 1 92 ? -9.889 9.543 4.693 1.00 95.69 92 VAL A C 1
ATOM 756 O O . VAL A 1 92 ? -10.886 8.834 4.541 1.00 95.69 92 VAL A O 1
ATOM 759 N N . PRO A 1 93 ? -9.883 10.840 4.322 1.00 93.62 93 PRO A N 1
ATOM 760 C CA . PRO A 1 93 ? -11.078 11.566 3.862 1.00 93.62 93 PRO A CA 1
ATOM 761 C C . PRO A 1 93 ? -11.804 10.912 2.690 1.00 93.62 93 PRO A C 1
ATOM 763 O O . PRO A 1 93 ? -13.027 10.769 2.716 1.00 93.62 93 PRO A O 1
ATOM 766 N N . ASP A 1 94 ? -11.033 10.433 1.719 1.00 91.44 94 ASP A N 1
ATOM 767 C CA . ASP A 1 94 ? -11.542 9.809 0.499 1.00 91.44 94 ASP A CA 1
ATOM 768 C C . ASP A 1 94 ? -11.740 8.291 0.651 1.00 91.44 94 ASP A C 1
ATOM 770 O O . ASP A 1 94 ? -11.758 7.557 -0.338 1.00 91.44 94 ASP A O 1
ATOM 774 N N . PHE A 1 95 ? -11.836 7.776 1.883 1.00 91.25 95 PHE A N 1
ATOM 775 C CA . PHE A 1 95 ? -12.094 6.356 2.086 1.00 91.25 95 PHE A CA 1
ATOM 776 C C . PHE A 1 95 ? -13.537 5.998 1.718 1.00 91.25 95 PHE A C 1
ATOM 778 O O . PHE A 1 95 ? -14.513 6.462 2.329 1.00 91.25 95 PHE A O 1
ATOM 785 N N . GLU A 1 96 ? -13.660 5.091 0.756 1.00 87.44 96 GLU A N 1
ATOM 786 C CA . GLU A 1 96 ? -14.920 4.488 0.350 1.00 87.44 96 GLU A CA 1
ATOM 787 C C . GLU A 1 96 ? -15.094 3.123 1.033 1.00 87.44 96 GLU A C 1
ATOM 789 O O . GLU A 1 96 ? -14.251 2.240 0.866 1.00 87.44 96 GLU A O 1
ATOM 794 N N . PRO A 1 97 ? -16.174 2.914 1.816 1.00 86.12 97 PRO A N 1
ATOM 795 C CA . PRO A 1 97 ? -16.458 1.616 2.415 1.00 86.12 97 PRO A CA 1
ATOM 796 C C . PRO A 1 97 ? -16.515 0.499 1.373 1.00 86.12 97 PRO A C 1
ATOM 798 O O . PRO A 1 97 ? -17.189 0.629 0.351 1.00 86.12 97 PRO A O 1
ATOM 801 N N . ILE A 1 98 ? -15.856 -0.622 1.676 1.00 85.38 98 ILE A N 1
ATOM 802 C CA . ILE A 1 98 ? -15.840 -1.801 0.809 1.00 85.38 98 ILE A CA 1
ATOM 803 C C . ILE A 1 98 ? -17.282 -2.314 0.640 1.00 85.38 98 ILE A C 1
ATOM 805 O O . ILE A 1 98 ? -17.937 -2.642 1.639 1.00 85.38 98 ILE A O 1
ATOM 809 N N . PRO A 1 99 ? -17.806 -2.403 -0.596 1.00 88.19 99 PRO A N 1
ATOM 810 C CA . PRO A 1 99 ? -19.166 -2.859 -0.841 1.00 88.19 99 PRO A CA 1
ATOM 811 C C . PRO A 1 99 ? -19.210 -4.390 -0.836 1.00 88.19 99 PRO A C 1
ATOM 813 O O . PRO A 1 99 ? -19.348 -5.004 -1.889 1.00 88.19 99 PRO A O 1
ATOM 816 N N . PHE A 1 100 ? -19.085 -5.009 0.342 1.00 84.94 100 PHE A N 1
ATOM 817 C CA . PHE A 1 100 ? -19.037 -6.472 0.492 1.00 84.94 100 PHE A CA 1
ATOM 818 C C . PHE A 1 100 ? -20.190 -7.200 -0.216 1.00 84.94 100 PHE A C 1
ATOM 820 O O . PHE A 1 100 ? -19.970 -8.246 -0.810 1.00 84.94 100 PHE A O 1
ATOM 827 N N . ASP A 1 101 ? -21.378 -6.593 -0.260 1.00 87.69 101 ASP A N 1
ATOM 828 C CA . ASP A 1 101 ? -22.565 -7.140 -0.934 1.00 87.69 101 ASP A CA 1
ATOM 829 C C . ASP A 1 101 ? -22.446 -7.195 -2.476 1.00 87.69 101 ASP A C 1
ATOM 831 O O . ASP A 1 101 ? -23.338 -7.701 -3.152 1.00 87.69 101 ASP A O 1
ATOM 835 N N . LYS A 1 102 ? -21.372 -6.633 -3.052 1.00 91.31 102 LYS A N 1
ATOM 836 C CA . LYS A 1 102 ? -21.092 -6.579 -4.498 1.00 91.31 102 LYS A CA 1
ATOM 837 C C . LYS A 1 102 ? -19.830 -7.350 -4.907 1.00 91.31 102 LYS A C 1
ATOM 839 O O . LYS A 1 102 ? -19.448 -7.277 -6.072 1.00 91.31 102 LYS A O 1
ATOM 844 N N . ILE A 1 103 ? -19.154 -8.014 -3.970 1.00 84.69 103 ILE A N 1
ATOM 845 C CA . ILE A 1 103 ? -17.897 -8.736 -4.214 1.00 84.69 103 ILE A CA 1
ATOM 846 C C . ILE A 1 103 ? -18.208 -10.237 -4.300 1.00 84.69 103 ILE A C 1
ATOM 848 O O . ILE A 1 103 ? -18.783 -10.793 -3.368 1.00 84.69 103 ILE A O 1
ATOM 852 N N . GLY A 1 104 ? -17.834 -10.877 -5.411 1.00 75.81 104 GLY A N 1
ATOM 853 C CA . GLY A 1 104 ? -18.102 -12.283 -5.747 1.00 75.81 104 GLY A CA 1
ATOM 854 C C . GLY A 1 104 ? -17.951 -12.520 -7.243 1.00 75.81 104 GLY A C 1
ATOM 855 O O . GLY A 1 104 ? -18.492 -13.539 -7.720 1.00 75.81 104 GLY A O 1
#